Protein AF-A0A7R8ZF54-F1 (afdb_monomer_lite)

Sequence (120 aa):
MRRNISLLYNPTTVEGLQRDYPSIPWLEYINNILPKDIQVRNDELIIVAVPSYLRALEGILSNTPKRVLSNYAMTRVVLSSVSYLTEELRAKQLKYATALTGKTEREARWKECVDIVAGG

Radius of gyration: 19.28 Å; chains: 1; bounding box: 46×34×41 Å

Secondary structure (DSSP, 8-state):
----SGGG--EEEHHHHHHH-TTS-HHHHHHHHS-TT----TT-EEE-S-HHHHHHHHHHHHHS-HHHHHHHHHHHHHHHHGGGS-HHHHHHHHHHHHHHH---SPPPHHHHHHHHHHT-

InterPro domains:
  IPR000718 Peptidase M13 [PS51885] (1-120)
  IPR008753 Peptidase M13, N-terminal domain [PF05649] (2-118)
  IPR042089 Peptidase M13, domain 2 [G3DSA:1.10.1380.10] (1-120)

Organism: Timema douglasi (NCBI:txid61478)

Structure (mmCIF, N/CA/C/O backbone):
data_AF-A0A7R8ZF54-F1
#
_entry.id   AF-A0A7R8ZF54-F1
#
loop_
_atom_site.group_PDB
_atom_site.id
_atom_site.type_symbol
_atom_site.label_atom_id
_atom_site.label_alt_id
_atom_site.label_comp_id
_atom_site.label_asym_id
_atom_site.label_entity_id
_atom_site.label_seq_id
_atom_site.pdbx_PDB_ins_code
_atom_site.Cartn_x
_atom_site.Cartn_y
_atom_site.Cartn_z
_atom_site.occupancy
_atom_site.B_iso_or_equiv
_atom_site.auth_seq_id
_atom_site.auth_comp_id
_atom_site.auth_asym_id
_atom_site.auth_atom_id
_atom_site.pdbx_PDB_model_num
ATOM 1 N N . MET A 1 1 ? 11.409 -12.803 6.334 1.00 53.31 1 MET A N 1
ATOM 2 C CA . MET A 1 1 ? 10.455 -13.905 6.593 1.00 53.31 1 MET A CA 1
ATOM 3 C C . MET A 1 1 ? 9.846 -13.699 7.973 1.00 53.31 1 MET A C 1
ATOM 5 O O . MET A 1 1 ? 10.602 -13.504 8.919 1.00 53.31 1 MET A O 1
ATOM 9 N N . ARG A 1 2 ? 8.514 -13.656 8.093 1.00 72.94 2 ARG A N 1
ATOM 10 C CA . ARG A 1 2 ? 7.837 -13.601 9.400 1.00 72.94 2 ARG A CA 1
ATOM 11 C C . ARG A 1 2 ? 7.966 -14.991 10.033 1.00 72.94 2 ARG A C 1
ATOM 13 O O . ARG A 1 2 ? 7.365 -15.932 9.538 1.00 72.94 2 ARG A O 1
ATOM 20 N N . ARG A 1 3 ? 8.842 -15.129 11.034 1.00 73.12 3 ARG A N 1
ATOM 21 C CA . ARG A 1 3 ? 9.324 -16.437 11.526 1.00 73.12 3 ARG A CA 1
ATOM 22 C C . ARG A 1 3 ? 8.356 -17.150 12.472 1.00 73.12 3 ARG A C 1
ATOM 24 O O . ARG A 1 3 ? 8.446 -18.361 12.601 1.00 73.12 3 ARG A O 1
ATOM 31 N N . ASN A 1 4 ? 7.456 -16.414 13.125 1.00 77.06 4 ASN A N 1
ATOM 32 C CA . ASN A 1 4 ? 6.499 -16.976 14.070 1.00 77.06 4 ASN A CA 1
ATOM 33 C C . ASN A 1 4 ? 5.068 -16.689 13.602 1.00 77.06 4 ASN A C 1
ATOM 35 O O . ASN A 1 4 ? 4.605 -15.552 13.671 1.00 77.06 4 ASN A O 1
ATOM 39 N N . ILE A 1 5 ? 4.407 -17.722 13.082 1.00 77.56 5 ILE A N 1
ATOM 40 C CA . ILE A 1 5 ? 3.084 -17.624 12.456 1.00 77.56 5 ILE A CA 1
ATOM 41 C C . ILE A 1 5 ? 1.993 -17.386 13.507 1.00 77.56 5 ILE A C 1
ATOM 43 O O . ILE A 1 5 ? 1.032 -16.678 13.219 1.00 77.56 5 ILE A O 1
ATOM 47 N N . SER A 1 6 ? 2.157 -17.891 14.737 1.00 76.38 6 SER A N 1
ATOM 48 C CA . SER A 1 6 ? 1.145 -17.712 15.789 1.00 76.38 6 SER A CA 1
ATOM 49 C C . SER A 1 6 ? 0.979 -16.248 16.199 1.00 76.38 6 SER A C 1
ATOM 51 O O . SER A 1 6 ? -0.128 -15.820 16.499 1.00 76.38 6 SER A O 1
ATOM 53 N N . LEU A 1 7 ? 2.045 -15.445 16.107 1.00 84.62 7 LEU A N 1
ATOM 54 C CA . LEU A 1 7 ? 1.998 -14.001 16.366 1.00 84.62 7 LEU A CA 1
ATOM 55 C C . LEU A 1 7 ? 1.252 -13.204 15.283 1.00 84.62 7 LEU A C 1
ATOM 57 O O . LEU A 1 7 ? 1.031 -12.006 15.454 1.00 84.62 7 LEU A O 1
ATOM 61 N N . LEU A 1 8 ? 0.882 -13.837 14.166 1.00 89.25 8 LEU A N 1
ATOM 62 C CA . LEU A 1 8 ? 0.119 -13.198 13.092 1.00 89.25 8 LEU A CA 1
ATOM 63 C C . LEU A 1 8 ? -1.395 -13.305 13.303 1.00 89.25 8 LEU A C 1
ATOM 65 O O . LEU A 1 8 ? -2.149 -12.660 12.580 1.00 89.25 8 LEU A O 1
ATOM 69 N N . TYR A 1 9 ? -1.850 -14.094 14.278 1.00 93.50 9 TYR A N 1
ATOM 70 C CA . TYR A 1 9 ? -3.267 -14.276 14.568 1.00 93.50 9 TYR A CA 1
ATOM 71 C C . TYR A 1 9 ? -3.721 -13.328 15.684 1.00 93.50 9 TYR A C 1
ATOM 73 O O . TYR A 1 9 ? -3.773 -13.700 16.852 1.00 93.50 9 TYR A O 1
ATOM 81 N N . ASN A 1 10 ? -4.042 -12.084 15.320 1.00 95.25 10 ASN A N 1
ATOM 82 C CA . ASN A 1 10 ? -4.584 -11.082 16.245 1.00 95.25 10 ASN A CA 1
ATOM 83 C C . ASN A 1 10 ? -5.998 -10.688 15.780 1.00 95.25 10 ASN A C 1
ATOM 85 O O . ASN A 1 10 ? -6.135 -9.737 15.001 1.00 95.25 10 ASN A O 1
ATOM 89 N N . PRO A 1 11 ? -7.034 -11.458 16.158 1.00 96.94 11 PRO A N 1
ATOM 90 C CA . PRO A 1 11 ? -8.399 -11.200 15.724 1.00 96.94 11 PRO A CA 1
ATOM 91 C C . PRO A 1 11 ? 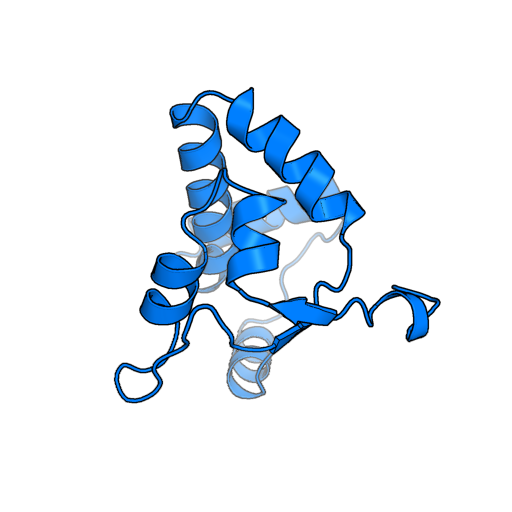-8.986 -9.957 16.410 1.00 96.94 11 PRO A C 1
ATOM 93 O O . PRO A 1 11 ? -8.782 -9.737 17.601 1.00 96.94 11 PRO A O 1
ATOM 96 N N . THR A 1 12 ? -9.733 -9.157 15.656 1.00 97.81 12 THR A N 1
ATOM 97 C CA . THR A 1 12 ? -10.517 -8.006 16.135 1.00 97.81 12 THR A CA 1
ATOM 98 C C . THR A 1 12 ? -11.721 -7.804 15.213 1.00 97.81 12 THR A C 1
ATOM 100 O O . THR A 1 12 ? -11.763 -8.392 14.135 1.00 97.81 12 THR A O 1
ATOM 103 N N . THR A 1 13 ? -12.704 -7.001 15.605 1.00 98.50 13 THR A N 1
ATOM 104 C CA . THR A 1 13 ? -13.781 -6.595 14.689 1.00 98.50 13 THR A CA 1
ATOM 105 C C . THR A 1 13 ? -13.328 -5.430 13.806 1.00 98.50 13 THR A C 1
ATOM 107 O O . THR A 1 13 ? -12.375 -4.723 14.146 1.00 98.50 13 THR A O 1
ATOM 110 N N . VAL A 1 14 ? -14.009 -5.178 12.685 1.00 98.19 14 VAL A N 1
ATOM 111 C CA . VAL A 1 14 ? -13.769 -3.967 11.872 1.00 98.19 14 VAL A CA 1
ATOM 112 C C . VAL A 1 14 ? -13.969 -2.695 12.704 1.00 98.19 14 VAL A C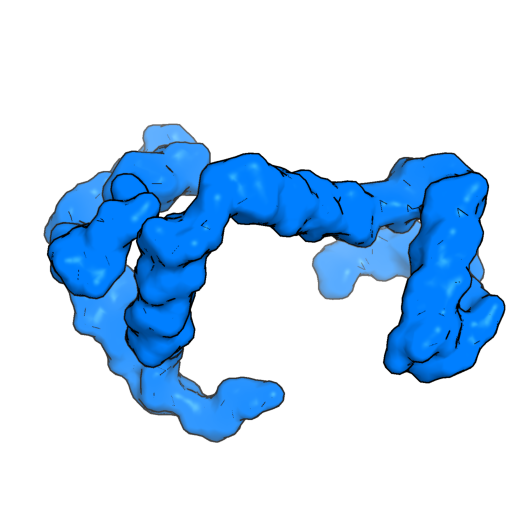 1
ATOM 114 O O . VAL A 1 14 ? -13.182 -1.755 12.595 1.00 98.19 14 VAL A O 1
ATOM 117 N N . GLU A 1 15 ? -14.958 -2.690 13.598 1.00 98.19 15 GLU A N 1
ATOM 118 C CA . GLU A 1 15 ? -15.148 -1.622 14.582 1.00 98.19 15 GLU A CA 1
ATOM 119 C C . GLU A 1 15 ? -13.929 -1.462 15.503 1.00 98.19 15 GLU A C 1
ATOM 121 O O . GLU A 1 15 ? -13.436 -0.350 15.704 1.00 98.19 15 GLU A O 1
ATOM 126 N N . GLY A 1 16 ? -13.395 -2.570 16.027 1.00 98.19 16 GLY A N 1
ATOM 127 C CA . GLY A 1 16 ? -12.186 -2.566 16.847 1.00 98.19 16 GLY A CA 1
ATOM 128 C C . GLY A 1 16 ? -10.973 -2.020 16.094 1.00 98.19 16 GLY A C 1
ATOM 129 O O . GLY A 1 16 ? -10.239 -1.197 16.635 1.00 98.19 16 GLY A O 1
ATOM 130 N N . LEU A 1 17 ? -10.800 -2.407 14.826 1.00 98.06 17 LEU A N 1
ATOM 131 C CA . LEU A 1 17 ? -9.751 -1.875 13.956 1.00 98.06 17 LEU A CA 1
ATOM 132 C C . LEU A 1 17 ? -9.874 -0.359 13.784 1.00 98.06 17 LEU A C 1
ATOM 134 O O . LEU A 1 17 ? -8.878 0.350 13.895 1.00 98.06 17 LEU A O 1
ATOM 138 N N . GLN A 1 18 ? -11.083 0.137 13.523 1.00 97.31 18 GLN A N 1
ATOM 139 C CA . GLN A 1 18 ? -11.315 1.560 13.293 1.00 97.31 18 GLN A CA 1
ATOM 140 C C . GLN A 1 18 ? -11.104 2.404 14.547 1.00 97.31 18 GLN A C 1
ATOM 142 O O . GLN A 1 18 ? -10.547 3.496 14.462 1.00 97.31 18 GLN A O 1
ATOM 147 N N . ARG A 1 19 ? -11.489 1.882 15.713 1.00 97.62 19 ARG A N 1
ATOM 148 C CA . ARG A 1 19 ? -11.208 2.522 17.000 1.00 97.62 19 ARG A CA 1
ATOM 149 C C . ARG A 1 19 ? -9.706 2.590 17.284 1.00 97.62 19 ARG A C 1
ATOM 151 O O . ARG A 1 19 ? -9.222 3.622 17.742 1.00 97.62 19 ARG A O 1
ATOM 158 N N . ASP A 1 20 ? -8.982 1.501 17.037 1.00 97.06 20 ASP A N 1
ATOM 159 C CA . ASP A 1 20 ? -7.571 1.389 17.412 1.00 97.06 20 ASP A CA 1
ATOM 160 C C . ASP A 1 20 ? -6.631 2.075 16.392 1.00 97.06 20 ASP A C 1
ATOM 162 O O . ASP A 1 20 ? -5.522 2.479 16.755 1.00 97.06 20 ASP A O 1
ATOM 166 N N . TYR A 1 21 ? -7.073 2.236 15.135 1.00 97.19 21 TYR A N 1
ATOM 167 C CA . TYR A 1 21 ? -6.315 2.822 14.019 1.00 97.19 21 TYR A CA 1
ATOM 168 C C . TYR A 1 21 ? -7.196 3.765 13.165 1.00 97.19 21 TYR A C 1
ATOM 170 O O . TYR A 1 21 ? -7.657 3.382 12.088 1.00 97.19 21 TYR A O 1
ATOM 178 N N . PRO A 1 22 ? -7.483 4.993 13.627 1.00 96.81 22 PRO A N 1
ATOM 179 C CA . PRO A 1 22 ? -8.536 5.830 13.047 1.00 96.81 22 PRO A CA 1
ATOM 180 C C . PRO A 1 22 ? -8.145 6.609 11.779 1.00 96.81 22 PRO A C 1
ATOM 182 O O . PRO A 1 22 ? -9.018 7.225 11.167 1.00 96.81 22 PRO A O 1
ATOM 185 N N . SER A 1 23 ? -6.873 6.627 11.356 1.00 96.31 23 SER A N 1
ATO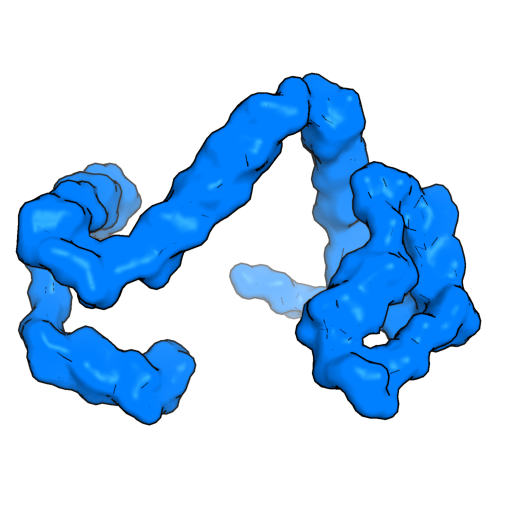M 186 C CA . SER A 1 23 ? -6.441 7.440 10.201 1.00 96.31 23 SER A CA 1
ATOM 187 C C . SER A 1 23 ? -7.027 6.979 8.863 1.00 96.31 23 SER A C 1
ATOM 189 O O . SER A 1 23 ? -6.979 7.726 7.882 1.00 96.31 23 SER A O 1
ATOM 191 N N . ILE A 1 24 ? -7.557 5.756 8.796 1.00 95.94 24 ILE A N 1
ATOM 192 C CA . ILE A 1 24 ? -8.199 5.191 7.609 1.00 95.94 24 ILE A CA 1
ATOM 193 C C . ILE A 1 24 ? -9.661 4.874 7.951 1.00 95.94 24 ILE A C 1
ATOM 195 O O . ILE A 1 24 ? -9.920 4.221 8.964 1.00 95.94 24 ILE A O 1
ATOM 199 N N . PRO A 1 25 ? -10.637 5.258 7.104 1.00 97.00 25 PRO A N 1
ATOM 200 C CA . PRO A 1 25 ? -12.025 4.840 7.269 1.00 97.00 25 PRO A CA 1
ATOM 201 C C . PRO A 1 25 ? -12.171 3.360 6.879 1.00 97.00 25 PRO A C 1
ATOM 203 O O . PRO A 1 25 ? -12.663 3.028 5.807 1.00 97.00 25 PRO A O 1
ATOM 206 N N . TRP A 1 26 ? -11.690 2.448 7.730 1.00 97.62 26 TRP A N 1
ATOM 207 C CA . TRP A 1 26 ? -11.511 1.031 7.392 1.00 97.62 26 TRP A CA 1
ATOM 208 C C . TRP A 1 26 ? -12.746 0.322 6.837 1.00 97.62 26 TRP A C 1
ATOM 210 O O . TRP A 1 26 ? -12.607 -0.383 5.845 1.00 97.62 26 TRP A O 1
ATOM 220 N N . LEU A 1 27 ? -13.935 0.514 7.421 1.00 97.50 27 LEU A N 1
ATOM 221 C CA . LEU A 1 27 ? -15.164 -0.095 6.896 1.00 97.50 27 LEU A CA 1
ATOM 222 C C . LEU A 1 27 ? -15.422 0.323 5.439 1.00 97.50 27 LEU A C 1
ATOM 224 O O . LEU A 1 27 ? -15.679 -0.520 4.583 1.00 97.50 27 LEU A O 1
ATOM 228 N N . GLU A 1 28 ? -15.328 1.624 5.159 1.00 97.50 28 GLU A N 1
ATOM 229 C CA . GLU A 1 28 ? -15.506 2.173 3.814 1.00 97.50 28 GLU A CA 1
ATOM 230 C C . GLU A 1 28 ? -14.407 1.668 2.876 1.00 97.50 28 GLU A C 1
ATOM 232 O O . GLU A 1 28 ? -14.687 1.192 1.780 1.00 97.50 28 GLU A O 1
ATOM 237 N N . TYR A 1 29 ? -13.152 1.712 3.326 1.00 97.00 29 TYR A N 1
ATOM 238 C CA . TYR A 1 29 ? -12.008 1.236 2.559 1.00 97.00 29 TYR A CA 1
ATOM 239 C C . TYR A 1 29 ? -12.166 -0.232 2.148 1.00 97.00 29 TYR A C 1
ATOM 241 O O . TYR A 1 29 ? -11.996 -0.553 0.975 1.00 97.00 29 TYR A O 1
ATOM 249 N N . ILE A 1 30 ? -12.529 -1.109 3.088 1.00 96.81 30 ILE A N 1
ATOM 250 C CA . ILE A 1 30 ? -12.729 -2.542 2.841 1.00 96.81 30 ILE A CA 1
ATOM 251 C C . ILE A 1 30 ? -13.875 -2.758 1.844 1.00 96.81 30 ILE A C 1
ATOM 253 O O . ILE A 1 30 ? -13.696 -3.467 0.856 1.00 96.81 30 ILE A O 1
ATOM 257 N N . ASN A 1 31 ? -15.022 -2.104 2.048 1.00 97.06 31 ASN A N 1
ATOM 258 C CA . ASN A 1 31 ? -16.166 -2.230 1.140 1.00 97.06 31 ASN A CA 1
ATOM 259 C C . ASN A 1 31 ? -15.905 -1.637 -0.256 1.00 97.06 31 ASN A C 1
ATOM 261 O O . ASN A 1 31 ? -16.513 -2.078 -1.226 1.00 97.06 31 ASN A O 1
ATOM 265 N N . ASN A 1 32 ? -14.977 -0.685 -0.385 1.00 97.00 32 ASN A N 1
ATOM 266 C CA . ASN A 1 32 ? -14.584 -0.117 -1.677 1.00 97.00 32 ASN A CA 1
ATOM 267 C C . ASN A 1 32 ? -13.629 -1.016 -2.479 1.00 97.00 32 ASN A C 1
ATOM 269 O O . ASN A 1 32 ? -13.593 -0.908 -3.705 1.00 97.00 32 ASN A O 1
ATOM 273 N N . ILE A 1 33 ? -12.827 -1.861 -1.818 1.00 96.19 33 ILE A N 1
ATOM 274 C CA . ILE A 1 33 ? -11.877 -2.762 -2.499 1.00 96.19 33 ILE A CA 1
ATOM 275 C C . ILE A 1 33 ? -12.459 -4.150 -2.781 1.00 96.19 33 ILE A C 1
ATOM 277 O O . ILE A 1 33 ? -11.939 -4.861 -3.642 1.00 96.19 33 ILE A O 1
ATOM 281 N N . LEU A 1 34 ? -13.502 -4.551 -2.053 1.00 95.50 34 LEU A N 1
ATOM 282 C CA . LEU A 1 34 ? -14.187 -5.820 -2.269 1.00 95.50 34 LEU A CA 1
ATOM 283 C C . LEU A 1 34 ? -15.198 -5.726 -3.429 1.00 95.50 34 LEU A C 1
ATOM 285 O O . LEU A 1 34 ? -15.674 -4.636 -3.760 1.00 95.50 34 LEU A O 1
ATOM 289 N N . PRO A 1 35 ? -15.539 -6.860 -4.073 1.00 96.19 35 PRO A N 1
ATOM 290 C CA . PRO A 1 35 ? -16.654 -6.933 -5.015 1.00 96.19 35 PRO A CA 1
ATOM 291 C C . PRO A 1 35 ? -17.948 -6.376 -4.412 1.00 96.19 35 PRO A C 1
ATOM 293 O O . PRO A 1 35 ? -18.222 -6.568 -3.232 1.00 96.19 35 PRO A O 1
ATOM 296 N N . LYS A 1 36 ? -18.768 -5.701 -5.226 1.00 91.56 36 LYS A N 1
ATOM 297 C CA . LYS A 1 36 ? -19.966 -4.979 -4.749 1.00 91.56 36 LYS A CA 1
ATOM 298 C C . LYS A 1 36 ? -21.010 -5.879 -4.079 1.00 91.56 36 LYS A C 1
ATOM 300 O O . LYS A 1 36 ? -21.794 -5.401 -3.264 1.00 91.56 36 LYS A O 1
ATOM 305 N N . ASP A 1 37 ? -21.040 -7.151 -4.445 1.00 95.56 37 ASP A N 1
ATOM 306 C CA . ASP A 1 37 ? -21.905 -8.191 -3.891 1.00 95.56 37 ASP A CA 1
ATOM 307 C C . ASP A 1 37 ? -21.440 -8.705 -2.517 1.00 95.56 37 ASP A C 1
ATOM 309 O O . ASP A 1 37 ? -22.207 -9.372 -1.825 1.00 95.56 37 ASP A O 1
ATOM 313 N N . ILE A 1 38 ? -20.229 -8.345 -2.082 1.00 95.19 38 ILE A N 1
ATOM 314 C CA . ILE A 1 38 ? -19.696 -8.654 -0.756 1.00 95.19 38 ILE A CA 1
ATOM 315 C C . ILE A 1 38 ? -19.728 -7.382 0.089 1.00 95.19 38 ILE A C 1
ATOM 317 O O . ILE A 1 38 ? -19.058 -6.400 -0.217 1.00 95.19 38 ILE A O 1
ATOM 321 N N . GLN A 1 39 ? -20.501 -7.407 1.174 1.00 95.25 39 GLN A N 1
ATOM 322 C CA . GLN A 1 39 ? -20.618 -6.286 2.105 1.00 95.25 39 GLN A CA 1
ATOM 323 C C . GLN A 1 39 ? -20.120 -6.697 3.488 1.00 95.25 39 GLN A C 1
ATOM 325 O O . GLN A 1 39 ? -20.684 -7.582 4.134 1.00 95.25 39 GLN A O 1
ATOM 330 N N . VAL A 1 40 ? -19.065 -6.030 3.940 1.00 96.81 40 VAL A N 1
ATOM 331 C CA . VAL A 1 40 ? -18.484 -6.172 5.274 1.00 96.81 40 VAL A CA 1
ATOM 332 C C . VAL A 1 40 ? -19.189 -5.219 6.230 1.00 96.81 40 VAL A C 1
ATOM 334 O O . VAL A 1 40 ? -19.435 -4.055 5.902 1.00 96.81 40 VAL A O 1
ATOM 337 N N . ARG A 1 41 ? -19.506 -5.713 7.428 1.00 97.31 41 ARG A N 1
ATOM 338 C CA . ARG A 1 41 ? -20.118 -4.937 8.512 1.00 97.31 41 ARG A CA 1
ATOM 339 C C . ARG A 1 41 ? -19.101 -4.634 9.613 1.00 97.31 41 ARG A C 1
ATOM 341 O O . ARG A 1 41 ? -18.012 -5.197 9.652 1.00 97.31 41 ARG A O 1
ATOM 348 N N . ASN A 1 42 ? -19.477 -3.753 10.535 1.00 97.19 42 ASN A N 1
ATOM 349 C CA . ASN A 1 42 ? -18.635 -3.358 11.668 1.00 97.19 42 ASN A CA 1
ATOM 350 C C . ASN A 1 42 ? -18.289 -4.516 12.618 1.00 97.19 42 ASN A C 1
ATOM 352 O O . ASN A 1 42 ? -17.196 -4.535 13.184 1.00 97.19 42 ASN A O 1
ATOM 356 N N . ASP A 1 43 ? -19.202 -5.474 12.777 1.00 97.62 43 ASP A N 1
ATOM 357 C CA . ASP A 1 43 ? -19.057 -6.654 13.633 1.00 97.62 43 ASP A CA 1
ATOM 358 C C . ASP A 1 43 ? -18.222 -7.777 12.994 1.00 97.62 43 ASP A C 1
ATOM 360 O O . ASP A 1 43 ? -17.908 -8.757 13.668 1.00 97.62 43 ASP A O 1
ATOM 364 N N . GLU A 1 44 ? -17.835 -7.638 11.721 1.00 97.69 44 GLU A N 1
ATOM 365 C CA . GLU A 1 44 ? -17.070 -8.654 10.998 1.00 97.69 44 GLU A CA 1
ATOM 366 C C . GLU A 1 44 ? -15.696 -8.876 11.646 1.00 97.69 44 GLU A C 1
AT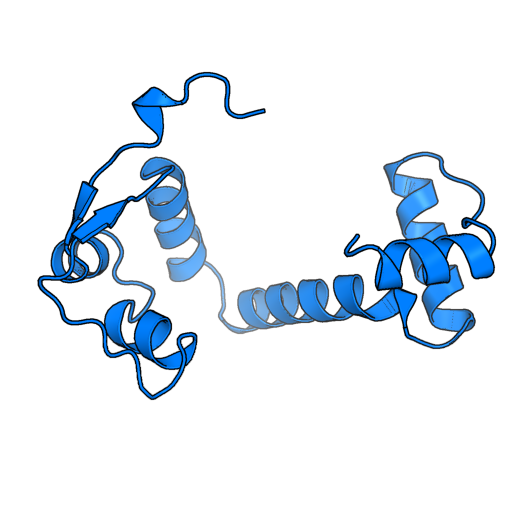OM 368 O O . GLU A 1 44 ? -14.970 -7.920 11.946 1.00 97.69 44 GLU A O 1
ATOM 373 N N . LEU A 1 45 ? -15.327 -10.144 11.847 1.00 97.69 45 LEU A N 1
ATOM 374 C CA . LEU A 1 45 ? -14.046 -10.515 12.438 1.00 97.69 45 LEU A CA 1
ATOM 375 C C . LEU A 1 45 ? -12.936 -10.475 11.384 1.00 97.69 45 LEU A C 1
ATOM 377 O O . LEU A 1 45 ? -13.021 -11.111 10.337 1.00 97.69 45 LEU A O 1
ATOM 381 N N . ILE A 1 46 ? -11.846 -9.788 11.700 1.00 96.69 46 ILE A N 1
ATOM 382 C CA . ILE A 1 46 ? -10.656 -9.686 10.857 1.00 96.69 46 ILE A CA 1
ATOM 383 C C . ILE A 1 46 ? -9.401 -10.045 11.647 1.00 96.69 46 ILE A C 1
ATOM 385 O O . ILE A 1 46 ? -9.369 -9.954 12.873 1.00 96.69 46 ILE A O 1
ATOM 389 N N . ILE A 1 47 ? -8.330 -10.408 10.943 1.00 96.94 47 ILE A N 1
ATOM 390 C CA . ILE A 1 47 ? -7.039 -10.740 11.552 1.00 96.94 47 ILE A CA 1
ATOM 391 C C . ILE A 1 47 ? -6.027 -9.642 11.227 1.00 96.94 47 ILE A C 1
ATOM 393 O O . ILE A 1 47 ? -5.616 -9.472 10.078 1.00 96.94 47 ILE A O 1
ATOM 397 N N . VAL A 1 48 ? -5.558 -8.929 12.251 1.00 96.38 48 VAL A N 1
ATOM 398 C CA . VAL A 1 48 ? -4.478 -7.947 12.103 1.00 96.38 48 VAL A CA 1
ATOM 399 C C . VAL A 1 48 ? -3.137 -8.653 12.264 1.00 96.38 48 VAL A C 1
ATOM 401 O O . VAL A 1 48 ? -2.684 -8.935 13.369 1.00 96.38 48 VAL A O 1
ATOM 404 N N . ALA A 1 49 ? -2.456 -8.924 11.152 1.00 94.62 49 ALA A N 1
ATOM 405 C CA . ALA A 1 49 ? -1.227 -9.716 11.189 1.00 94.62 49 ALA A CA 1
ATOM 406 C C . ALA A 1 49 ? -0.086 -9.075 12.000 1.00 94.62 49 ALA A C 1
ATOM 408 O O . ALA A 1 49 ? 0.717 -9.783 12.598 1.00 94.62 49 ALA A O 1
ATOM 409 N N . VAL A 1 50 ? 0.033 -7.743 11.988 1.00 94.75 50 VAL A N 1
ATOM 410 C CA . VAL A 1 50 ? 1.099 -7.023 12.707 1.00 94.75 50 VAL A CA 1
ATOM 411 C C . VAL A 1 50 ? 0.531 -5.732 13.315 1.00 94.75 50 VAL A C 1
ATOM 413 O O . VAL A 1 50 ? 0.639 -4.668 12.703 1.00 94.75 50 VAL A O 1
ATOM 416 N N . PRO A 1 51 ? -0.064 -5.787 14.520 1.00 95.69 51 PRO A N 1
ATOM 417 C CA . PRO A 1 51 ? -0.684 -4.621 15.161 1.00 95.69 51 PRO A CA 1
ATOM 418 C C . PRO A 1 51 ? 0.283 -3.449 15.393 1.00 95.69 51 PRO A C 1
ATOM 420 O O . PRO A 1 51 ? -0.095 -2.280 15.296 1.00 95.69 51 PRO A O 1
ATOM 423 N N . SER A 1 52 ? 1.558 -3.746 15.667 1.00 95.69 52 SER A N 1
ATOM 424 C CA . SER A 1 52 ? 2.602 -2.732 15.864 1.00 95.69 52 SER A CA 1
ATOM 425 C C . SER A 1 52 ? 2.916 -1.940 14.593 1.00 95.69 52 SER A C 1
ATOM 427 O O . SER A 1 52 ? 3.228 -0.754 14.681 1.00 95.69 52 SER A O 1
ATOM 429 N N . TYR A 1 53 ? 2.789 -2.561 13.416 1.00 96.00 53 TYR A N 1
ATOM 430 C CA . TYR A 1 53 ? 2.962 -1.877 12.137 1.00 96.00 53 TYR A CA 1
ATOM 431 C C . TYR A 1 53 ? 1.861 -0.841 11.923 1.00 96.00 53 TYR A C 1
ATOM 433 O O . TYR A 1 53 ? 2.178 0.303 11.616 1.00 96.00 53 TYR A O 1
ATOM 441 N N . LEU A 1 54 ? 0.592 -1.211 12.139 1.00 97.19 54 LEU A N 1
ATOM 442 C CA . LEU A 1 54 ? -0.517 -0.263 12.004 1.00 97.19 54 LEU A CA 1
ATOM 443 C C . LEU A 1 54 ? -0.389 0.892 13.001 1.00 97.19 54 LEU A C 1
ATOM 445 O O . LEU A 1 54 ? -0.595 2.038 12.627 1.00 97.19 54 LEU A O 1
ATOM 449 N N . ARG A 1 55 ? 0.076 0.629 14.229 1.00 97.12 55 ARG A N 1
ATOM 450 C CA . ARG A 1 55 ? 0.338 1.693 15.211 1.00 97.12 55 ARG A CA 1
ATOM 451 C C . ARG A 1 55 ? 1.423 2.668 14.747 1.00 97.12 55 ARG A C 1
ATOM 453 O O . ARG A 1 55 ? 1.269 3.875 14.897 1.00 97.12 55 ARG A O 1
ATOM 460 N N . ALA A 1 56 ? 2.519 2.162 14.185 1.00 98.00 56 ALA A N 1
ATOM 461 C CA . ALA A 1 56 ? 3.561 3.016 13.618 1.00 98.00 56 ALA A CA 1
ATOM 462 C C . ALA A 1 56 ? 3.057 3.778 12.380 1.00 98.00 56 ALA A C 1
ATOM 464 O O . ALA A 1 56 ? 3.392 4.948 12.194 1.00 98.00 56 ALA A O 1
ATOM 465 N N . LEU A 1 57 ? 2.226 3.132 11.558 1.00 97.12 57 LEU A N 1
ATOM 466 C CA . LEU A 1 57 ? 1.615 3.736 10.381 1.00 97.12 57 LEU A CA 1
ATOM 467 C C . LEU A 1 57 ? 0.692 4.899 10.761 1.00 97.12 57 LEU A C 1
ATOM 469 O O . LEU A 1 57 ? 0.817 5.952 10.151 1.00 97.12 57 LEU A O 1
ATOM 473 N N . GLU A 1 58 ? -0.150 4.761 11.787 1.00 97.31 58 GLU A N 1
ATOM 474 C CA . GLU A 1 58 ? -0.968 5.861 12.329 1.00 97.31 58 GLU A CA 1
ATOM 475 C C . GLU A 1 58 ? -0.113 7.089 12.671 1.00 97.31 58 GLU A C 1
ATOM 477 O O . GLU A 1 58 ? -0.426 8.217 12.283 1.00 97.31 58 GLU A O 1
ATOM 482 N N . GLY A 1 59 ? 1.030 6.870 13.331 1.00 96.94 59 GLY A N 1
ATOM 483 C CA . GLY A 1 59 ? 1.999 7.927 13.619 1.00 96.94 59 GLY A CA 1
ATOM 484 C C . GLY A 1 59 ? 2.554 8.592 12.354 1.00 96.94 59 GLY A C 1
ATOM 485 O O . GLY A 1 59 ? 2.678 9.812 12.301 1.00 96.94 59 GLY A O 1
ATOM 486 N N . ILE A 1 60 ? 2.856 7.825 11.307 1.00 97.75 60 ILE A N 1
ATOM 487 C CA . ILE A 1 60 ? 3.345 8.380 10.037 1.00 97.75 60 ILE A CA 1
ATOM 488 C C . ILE A 1 60 ? 2.236 9.153 9.317 1.00 97.75 60 ILE A C 1
ATOM 490 O O . ILE A 1 60 ? 2.481 10.264 8.849 1.00 97.75 60 ILE A O 1
ATOM 494 N N . LEU A 1 61 ? 1.030 8.592 9.226 1.00 97.31 61 LEU A N 1
ATOM 495 C CA . LEU A 1 61 ? -0.098 9.188 8.509 1.00 97.31 61 LEU A CA 1
ATOM 496 C C . LEU A 1 61 ? -0.532 10.515 9.138 1.00 97.31 61 LEU A C 1
ATOM 498 O O . LEU A 1 61 ? -0.752 11.483 8.415 1.00 97.31 61 LEU A O 1
ATOM 502 N N . SER A 1 62 ? -0.590 10.577 10.469 1.00 95.94 62 SER A N 1
ATOM 503 C CA . SER A 1 62 ? -0.961 11.793 11.204 1.00 95.94 62 SER A CA 1
ATOM 504 C C . SER A 1 62 ? 0.077 12.915 11.092 1.00 95.94 62 SER A C 1
ATOM 506 O O . SER A 1 62 ? -0.294 14.086 11.052 1.00 95.94 62 SER A O 1
ATOM 508 N N . ASN A 1 63 ? 1.368 12.578 11.006 1.00 97.56 63 ASN A N 1
ATOM 509 C CA . ASN A 1 63 ? 2.458 13.561 11.052 1.00 97.56 63 ASN A CA 1
ATOM 510 C C . ASN A 1 63 ? 3.061 13.909 9.681 1.00 97.56 63 ASN A C 1
ATOM 512 O O . ASN A 1 63 ? 3.897 14.808 9.582 1.00 97.56 63 ASN A O 1
ATOM 516 N N . THR A 1 64 ? 2.663 13.219 8.611 1.00 98.19 64 THR A N 1
ATOM 517 C CA . THR A 1 64 ? 3.216 13.439 7.269 1.00 98.19 64 THR A CA 1
ATOM 518 C C . THR A 1 64 ? 2.267 14.285 6.418 1.00 98.19 64 THR A C 1
ATOM 520 O O . THR A 1 64 ? 1.087 13.951 6.300 1.00 98.19 64 THR A O 1
ATOM 523 N N . PRO A 1 65 ? 2.746 15.347 5.739 1.00 98.31 65 PRO A N 1
ATOM 524 C CA . PRO A 1 65 ? 1.896 16.144 4.861 1.00 98.31 65 PRO A CA 1
ATOM 525 C C . PRO A 1 65 ? 1.219 15.295 3.778 1.00 98.31 65 PRO A C 1
ATOM 527 O O . PRO A 1 65 ? 1.879 14.496 3.109 1.00 98.31 65 PRO A O 1
ATOM 530 N N . LYS A 1 66 ? -0.073 15.545 3.518 1.00 97.31 66 LYS A N 1
ATOM 531 C CA . LYS A 1 66 ? -0.861 14.802 2.512 1.00 97.31 66 LYS A CA 1
ATOM 532 C C . LYS A 1 66 ? -0.170 14.730 1.147 1.00 97.31 66 LYS A C 1
ATOM 534 O O . LYS A 1 66 ? -0.137 13.669 0.540 1.00 97.31 66 LYS A O 1
ATOM 539 N N . ARG A 1 67 ? 0.471 15.819 0.703 1.00 98.31 67 ARG A N 1
ATOM 540 C CA . ARG A 1 67 ? 1.244 15.856 -0.554 1.00 98.31 67 ARG A CA 1
ATOM 541 C C . ARG A 1 67 ? 2.368 14.815 -0.591 1.00 98.31 67 ARG A C 1
ATOM 543 O O . ARG A 1 67 ? 2.600 14.202 -1.627 1.00 98.31 67 ARG A O 1
ATOM 550 N N . VAL A 1 68 ? 3.074 14.621 0.523 1.00 98.50 68 VAL A N 1
ATOM 551 C CA . VAL A 1 68 ? 4.166 13.641 0.617 1.00 98.50 68 VAL A CA 1
ATOM 552 C C . VAL A 1 68 ? 3.602 12.222 0.558 1.00 98.50 68 VAL A C 1
ATOM 554 O O . VAL A 1 68 ? 4.121 11.401 -0.195 1.00 98.50 68 VAL A O 1
ATOM 557 N N . LEU A 1 69 ? 2.497 11.957 1.264 1.00 97.75 69 LEU A N 1
ATOM 558 C CA . LEU A 1 69 ? 1.797 10.668 1.215 1.00 97.75 69 LEU A CA 1
ATOM 559 C C . LEU A 1 69 ? 1.284 10.348 -0.199 1.00 97.75 69 LEU A C 1
ATOM 561 O O . LEU A 1 69 ? 1.540 9.257 -0.708 1.00 97.75 69 LEU A O 1
ATOM 565 N N . SER A 1 70 ? 0.635 11.306 -0.870 1.00 97.69 70 SER A N 1
ATOM 566 C CA . SER A 1 70 ? 0.167 11.155 -2.256 1.00 97.69 70 SER A CA 1
ATOM 567 C C . SER A 1 70 ? 1.320 10.882 -3.223 1.00 97.69 70 SER A C 1
ATOM 569 O O . SER A 1 70 ? 1.234 9.968 -4.040 1.00 97.69 70 SER A O 1
ATOM 571 N N . ASN A 1 71 ? 2.427 11.620 -3.107 1.00 98.38 71 ASN A N 1
ATOM 572 C CA . ASN A 1 71 ? 3.610 11.401 -3.940 1.00 98.38 71 ASN A CA 1
ATOM 573 C C . ASN A 1 71 ? 4.222 10.015 -3.713 1.00 98.38 71 ASN A C 1
ATOM 575 O O . ASN A 1 71 ? 4.626 9.354 -4.671 1.00 98.38 71 ASN A O 1
ATOM 579 N N . TYR A 1 72 ? 4.279 9.558 -2.460 1.00 97.56 72 TYR A N 1
ATOM 580 C CA . TYR A 1 72 ? 4.748 8.215 -2.138 1.00 97.56 72 TYR A CA 1
ATOM 581 C C . TYR A 1 72 ? 3.844 7.147 -2.767 1.00 97.56 72 TYR A C 1
ATOM 583 O O . TYR A 1 72 ? 4.344 6.270 -3.472 1.00 97.56 72 TYR A O 1
ATOM 591 N N . ALA A 1 73 ? 2.522 7.254 -2.592 1.00 96.62 73 ALA A N 1
ATOM 592 C CA . ALA A 1 73 ? 1.556 6.334 -3.190 1.00 96.62 73 ALA A CA 1
ATOM 593 C C . ALA A 1 73 ? 1.686 6.284 -4.723 1.00 96.62 73 ALA A C 1
ATOM 595 O O . ALA A 1 73 ? 1.800 5.202 -5.298 1.00 96.62 73 ALA A O 1
ATOM 596 N N . MET A 1 74 ? 1.788 7.442 -5.384 1.00 97.19 74 MET A N 1
ATOM 597 C CA . MET A 1 74 ? 1.983 7.504 -6.835 1.00 97.19 74 MET A CA 1
ATOM 598 C C . MET A 1 74 ? 3.324 6.925 -7.280 1.00 97.19 74 MET A C 1
ATOM 600 O O . MET A 1 74 ? 3.384 6.239 -8.296 1.00 97.19 74 MET A O 1
ATOM 604 N N . THR A 1 75 ? 4.393 7.125 -6.509 1.00 94.62 75 THR A N 1
ATOM 605 C CA . THR A 1 75 ? 5.694 6.507 -6.800 1.00 94.62 75 THR A CA 1
ATOM 606 C C . THR A 1 75 ? 5.589 4.982 -6.787 1.00 94.62 75 THR A C 1
ATOM 608 O O . THR A 1 75 ? 6.153 4.326 -7.660 1.00 94.62 75 THR A O 1
ATOM 611 N N . ARG A 1 76 ? 4.827 4.400 -5.849 1.00 95.50 76 ARG A N 1
ATOM 612 C CA . ARG A 1 76 ? 4.586 2.948 -5.815 1.00 95.50 76 ARG A CA 1
ATOM 613 C C . ARG A 1 76 ? 3.862 2.463 -7.073 1.00 95.50 76 ARG A C 1
ATOM 615 O O . ARG A 1 76 ? 4.308 1.474 -7.647 1.00 95.50 76 ARG A O 1
ATOM 622 N N . VAL A 1 77 ? 2.829 3.181 -7.524 1.00 95.31 77 VAL A N 1
ATOM 623 C CA . VAL A 1 77 ? 2.098 2.877 -8.771 1.00 95.31 77 VAL A CA 1
ATOM 624 C C . VAL A 1 77 ? 3.009 2.979 -9.994 1.00 95.31 77 VAL A C 1
ATOM 626 O O . VAL A 1 77 ? 2.995 2.104 -10.858 1.00 95.31 77 VAL A O 1
ATOM 629 N N . VAL A 1 78 ? 3.833 4.026 -10.074 1.00 93.50 78 VAL A N 1
ATOM 630 C CA . VAL A 1 78 ? 4.786 4.194 -11.178 1.00 93.50 78 VAL A CA 1
ATOM 631 C C . VAL A 1 78 ? 5.751 3.014 -11.210 1.00 93.50 78 VAL A C 1
ATOM 633 O O . VAL A 1 78 ? 5.853 2.354 -12.240 1.00 93.50 78 VAL A O 1
ATOM 636 N N . LEU A 1 79 ? 6.400 2.699 -10.084 1.00 90.75 79 LEU A N 1
ATOM 637 C CA . LEU A 1 79 ? 7.385 1.618 -9.994 1.00 90.75 79 LEU A CA 1
ATOM 638 C C . LEU A 1 79 ? 6.798 0.241 -10.339 1.00 90.75 79 LEU A C 1
ATOM 640 O O . LEU A 1 79 ? 7.490 -0.549 -10.980 1.00 90.75 79 LEU A O 1
ATOM 644 N N . SER A 1 80 ? 5.542 -0.037 -9.969 1.00 91.75 80 SER A N 1
ATOM 645 C CA . SER A 1 80 ? 4.862 -1.290 -10.333 1.00 91.75 80 SER A CA 1
ATOM 646 C C . SER A 1 80 ? 4.433 -1.350 -11.800 1.00 91.75 80 SER A C 1
ATOM 648 O O . SER A 1 80 ? 4.190 -2.435 -12.316 1.00 91.75 80 SER A O 1
ATOM 650 N N . SER A 1 81 ? 4.335 -0.203 -12.476 1.00 93.50 81 SER A N 1
ATOM 651 C CA . SER A 1 81 ? 3.856 -0.122 -13.860 1.00 93.50 81 SER A CA 1
ATOM 652 C C . SER A 1 81 ? 4.984 -0.137 -14.893 1.00 93.50 81 SER A C 1
ATOM 654 O O . SER A 1 81 ? 4.737 -0.487 -16.043 1.00 93.50 81 SER A O 1
ATOM 656 N N . VAL A 1 82 ? 6.223 0.225 -14.521 1.00 93.19 82 VAL A N 1
ATOM 657 C CA . VAL A 1 82 ? 7.321 0.454 -15.488 1.00 93.19 82 VAL A CA 1
ATOM 658 C C . VAL A 1 82 ? 7.605 -0.744 -16.403 1.00 93.19 82 VAL A C 1
ATOM 660 O O . VAL A 1 82 ? 7.974 -0.548 -17.560 1.00 93.19 82 VAL A O 1
ATOM 663 N N . SER A 1 83 ? 7.402 -1.979 -15.939 1.00 89.56 83 SER A N 1
ATOM 664 C CA . SER A 1 83 ? 7.595 -3.189 -16.756 1.00 89.56 83 SER A CA 1
ATOM 665 C C . SER A 1 83 ? 6.710 -3.231 -18.011 1.00 89.56 83 SER A C 1
ATOM 667 O O . SER A 1 83 ? 7.091 -3.869 -18.999 1.00 89.56 83 SER A O 1
ATOM 669 N N . TYR A 1 84 ? 5.581 -2.519 -18.004 1.00 91.06 84 TYR A N 1
ATOM 670 C CA . TYR A 1 84 ? 4.605 -2.460 -19.094 1.00 91.06 84 TYR A CA 1
ATOM 671 C C . TYR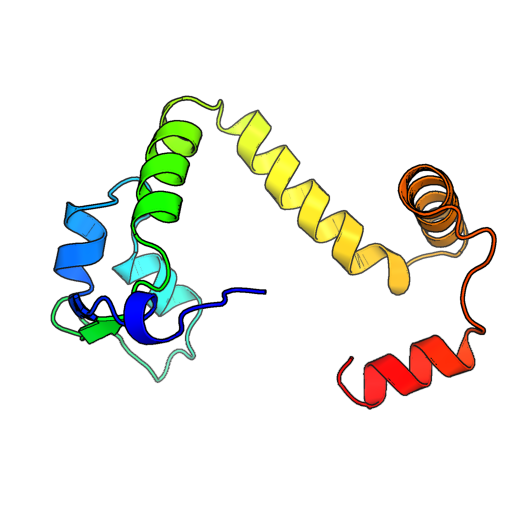 A 1 84 ? 4.748 -1.220 -19.988 1.00 91.06 84 TYR A C 1
ATOM 673 O O . TYR A 1 84 ? 3.993 -1.071 -20.944 1.00 91.06 84 TYR A O 1
ATOM 681 N N . LEU A 1 85 ? 5.688 -0.322 -19.684 1.00 93.00 85 LEU A N 1
ATOM 682 C CA . LEU A 1 85 ? 5.838 0.956 -20.381 1.00 93.00 85 LEU A CA 1
ATOM 683 C C . LEU A 1 85 ? 6.963 0.916 -21.430 1.00 93.00 85 LEU A C 1
ATOM 685 O O . LEU A 1 85 ? 7.502 -0.140 -21.762 1.00 93.00 85 LEU A O 1
ATOM 689 N N . THR A 1 86 ? 7.295 2.087 -21.977 1.00 95.31 86 THR A N 1
ATOM 690 C CA . THR A 1 86 ? 8.307 2.267 -23.024 1.00 95.31 86 THR A CA 1
ATOM 691 C C . THR A 1 86 ? 9.695 1.793 -22.595 1.00 95.31 86 THR A C 1
ATOM 693 O O . THR A 1 86 ? 10.043 1.789 -21.410 1.00 95.31 86 THR A O 1
ATOM 696 N N . GLU A 1 87 ? 10.532 1.455 -23.580 1.00 93.44 87 GLU A N 1
ATOM 697 C CA . GLU A 1 87 ? 11.904 1.007 -23.324 1.00 93.44 87 GLU A CA 1
ATOM 698 C C . GLU A 1 87 ? 12.743 2.074 -22.599 1.00 93.44 87 GLU A C 1
ATOM 700 O O . GLU A 1 87 ? 13.573 1.749 -21.756 1.00 93.44 87 GLU A O 1
ATOM 705 N N . GLU A 1 88 ? 12.462 3.363 -22.825 1.00 95.62 88 GLU A N 1
ATOM 706 C CA . GLU A 1 88 ? 13.128 4.450 -22.099 1.00 95.62 88 GLU A CA 1
ATOM 707 C C . GLU A 1 88 ? 12.878 4.370 -20.583 1.00 95.62 88 GLU A C 1
ATOM 709 O O . GLU A 1 88 ? 13.810 4.469 -19.779 1.00 95.62 88 GLU A O 1
ATOM 714 N N . LEU A 1 89 ? 11.624 4.166 -20.167 1.00 94.50 89 LEU A N 1
ATOM 715 C CA . LEU A 1 89 ? 11.272 4.052 -18.750 1.00 94.50 89 LEU A CA 1
ATOM 716 C C . LEU A 1 89 ? 11.806 2.746 -18.155 1.00 94.50 89 LEU A C 1
ATOM 718 O O . LEU A 1 89 ? 12.342 2.738 -17.044 1.00 94.50 89 LEU A O 1
ATOM 722 N N . ARG A 1 90 ? 11.748 1.660 -18.926 1.00 93.75 90 ARG A N 1
ATOM 723 C CA . ARG A 1 90 ? 12.334 0.364 -18.571 1.00 93.75 90 ARG A CA 1
ATOM 724 C C . ARG A 1 90 ? 13.846 0.443 -18.351 1.00 93.75 90 ARG A C 1
ATOM 726 O O . ARG A 1 90 ? 14.343 -0.179 -17.408 1.00 93.75 90 ARG A O 1
ATOM 733 N N . ALA A 1 91 ? 14.564 1.242 -19.138 1.00 93.88 91 ALA A N 1
ATOM 734 C CA . ALA A 1 91 ? 15.989 1.498 -18.953 1.00 93.88 91 ALA A CA 1
ATOM 735 C C . ALA A 1 91 ? 16.270 2.322 -17.683 1.00 93.88 91 ALA A C 1
ATOM 737 O O . ALA A 1 91 ? 17.240 2.054 -16.971 1.00 93.88 91 ALA A O 1
ATOM 738 N N . LYS A 1 92 ? 15.408 3.291 -17.335 1.00 93.75 92 LYS A N 1
ATOM 739 C CA . LYS A 1 92 ? 15.514 4.022 -16.055 1.00 93.75 92 LYS A CA 1
ATOM 740 C C . LYS A 1 92 ? 15.296 3.095 -14.851 1.00 93.75 92 LYS A C 1
ATOM 742 O O . LYS A 1 92 ? 16.040 3.193 -13.877 1.00 93.75 92 LYS A O 1
ATOM 747 N N . GLN A 1 93 ? 14.339 2.166 -14.928 1.00 92.81 93 GLN A N 1
ATOM 748 C CA . GLN A 1 93 ? 14.135 1.145 -13.890 1.00 92.81 93 GLN A CA 1
ATOM 749 C C . GLN A 1 93 ? 15.355 0.232 -13.739 1.00 92.81 93 GLN A C 1
ATOM 751 O O . GLN A 1 93 ? 15.730 -0.071 -12.608 1.00 92.81 93 GLN A O 1
ATOM 756 N N . LEU A 1 94 ? 16.003 -0.164 -14.843 1.00 93.31 94 LEU A N 1
ATOM 757 C CA . LEU A 1 94 ? 17.243 -0.940 -14.777 1.00 93.31 94 LEU A CA 1
ATOM 758 C C . LEU A 1 94 ? 18.331 -0.167 -14.025 1.00 93.31 94 LEU A C 1
ATOM 760 O O . LEU A 1 94 ? 18.879 -0.707 -13.076 1.00 93.31 94 LEU A O 1
ATOM 764 N N . LYS A 1 95 ? 18.568 1.111 -14.357 1.00 94.88 95 LYS A N 1
ATOM 765 C CA . LYS A 1 95 ? 19.553 1.951 -13.644 1.00 94.88 95 LYS A CA 1
ATOM 766 C C . LYS A 1 95 ? 19.296 2.003 -12.135 1.00 94.88 95 LYS A C 1
ATOM 768 O O . LYS A 1 95 ? 20.230 1.886 -11.345 1.00 94.88 95 LYS A O 1
ATOM 773 N N . TYR A 1 96 ? 18.033 2.158 -11.736 1.00 91.88 96 TYR A N 1
ATOM 774 C CA . TYR A 1 96 ? 17.638 2.126 -10.327 1.00 91.88 96 TYR A CA 1
ATOM 775 C C . TYR A 1 96 ? 17.916 0.759 -9.680 1.00 91.88 96 TYR A C 1
ATOM 777 O O . TYR A 1 96 ? 18.515 0.693 -8.608 1.00 91.88 96 TYR A O 1
ATOM 785 N N . ALA A 1 97 ? 17.543 -0.339 -10.344 1.00 91.25 97 ALA A N 1
ATOM 786 C CA . ALA A 1 97 ? 17.798 -1.692 -9.857 1.00 91.25 97 ALA A CA 1
ATOM 787 C C . ALA A 1 97 ? 19.300 -2.008 -9.759 1.00 91.25 97 ALA A C 1
ATOM 789 O O . ALA A 1 97 ? 19.717 -2.633 -8.785 1.00 91.25 97 ALA A O 1
ATOM 790 N N . THR A 1 98 ? 20.119 -1.538 -10.706 1.00 94.88 98 THR A N 1
ATOM 791 C CA . THR A 1 98 ? 21.583 -1.663 -10.666 1.00 94.88 98 THR A CA 1
ATOM 792 C C . THR A 1 98 ? 22.149 -1.004 -9.415 1.00 94.88 98 THR A C 1
ATOM 794 O O . THR A 1 98 ? 22.933 -1.628 -8.708 1.00 94.88 98 THR A O 1
ATOM 797 N N . ALA A 1 99 ? 21.706 0.214 -9.090 1.00 95.12 99 ALA A N 1
ATOM 798 C CA . ALA A 1 99 ? 22.164 0.921 -7.896 1.00 95.12 99 ALA A CA 1
ATOM 799 C C . ALA A 1 99 ? 21.779 0.206 -6.586 1.00 95.12 99 ALA A C 1
ATOM 801 O O . ALA A 1 99 ? 22.520 0.277 -5.611 1.00 95.12 99 ALA A O 1
ATOM 802 N N . LEU A 1 100 ? 20.634 -0.485 -6.557 1.00 92.75 100 LEU A N 1
ATOM 803 C CA . LEU A 1 100 ? 20.152 -1.186 -5.363 1.00 92.75 100 LEU A CA 1
ATOM 804 C C . LEU A 1 100 ? 20.697 -2.607 -5.194 1.00 92.75 100 LEU A C 1
ATOM 806 O O . LEU A 1 100 ? 20.872 -3.065 -4.070 1.00 92.75 100 LEU A O 1
ATOM 810 N N . THR A 1 101 ? 20.875 -3.332 -6.297 1.00 93.69 101 THR A N 1
ATOM 811 C CA . THR A 1 101 ? 21.074 -4.794 -6.282 1.00 93.69 101 THR A CA 1
ATOM 812 C C . THR A 1 101 ? 22.300 -5.252 -7.065 1.00 93.69 101 THR A C 1
ATOM 814 O O . THR A 1 101 ? 22.644 -6.427 -7.017 1.00 93.69 101 THR A O 1
ATOM 817 N N . GLY A 1 102 ? 22.945 -4.358 -7.820 1.00 92.81 102 GLY A N 1
ATOM 818 C CA . GLY A 1 102 ? 24.037 -4.698 -8.732 1.00 92.81 102 GLY A CA 1
ATOM 819 C C . GLY A 1 102 ? 23.597 -5.339 -10.055 1.00 92.81 102 GLY A C 1
ATOM 820 O O . GLY A 1 102 ? 24.447 -5.586 -10.903 1.00 92.81 102 GLY A O 1
ATOM 821 N N . LYS A 1 103 ? 22.295 -5.588 -10.280 1.00 89.75 103 LYS A N 1
ATOM 822 C CA . LYS A 1 103 ? 21.777 -6.163 -11.537 1.00 89.75 103 LYS A CA 1
ATOM 823 C C . LYS A 1 103 ? 22.083 -5.234 -12.721 1.00 89.75 103 LYS A C 1
ATOM 825 O O . LYS A 1 103 ? 21.597 -4.106 -12.752 1.00 89.75 103 LYS A O 1
ATOM 830 N N . THR A 1 104 ? 22.879 -5.695 -13.685 1.00 91.75 104 THR A N 1
ATOM 831 C CA . THR A 1 104 ? 23.350 -4.895 -14.836 1.00 91.75 104 THR A CA 1
ATOM 832 C C . THR A 1 104 ? 22.483 -5.033 -16.082 1.00 91.75 104 THR A C 1
ATOM 834 O O . THR A 1 104 ? 22.534 -4.171 -16.955 1.00 91.75 104 THR A O 1
ATOM 837 N N . GLU A 1 105 ? 21.660 -6.077 -16.162 1.00 91.50 105 GLU A N 1
ATOM 838 C CA . GLU A 1 105 ? 20.801 -6.355 -17.311 1.00 91.50 105 GLU A CA 1
ATOM 839 C C . GLU A 1 105 ? 19.386 -6.766 -16.895 1.00 91.50 105 GLU A C 1
ATOM 841 O O . GLU A 1 105 ? 19.140 -7.234 -15.780 1.00 91.50 105 GLU A O 1
ATOM 846 N N . ARG A 1 106 ? 18.431 -6.571 -17.806 1.00 88.69 106 ARG A N 1
ATOM 847 C CA . ARG A 1 106 ? 17.069 -7.090 -17.657 1.00 88.69 106 ARG A CA 1
ATOM 848 C C . ARG A 1 106 ? 17.011 -8.526 -18.154 1.00 88.69 106 ARG A C 1
ATOM 850 O O . ARG A 1 106 ? 17.809 -8.942 -18.986 1.00 88.69 106 ARG A O 1
ATOM 857 N N . GLU A 1 107 ? 16.017 -9.262 -17.680 1.00 89.69 107 GLU A N 1
ATOM 858 C CA . GLU A 1 107 ? 15.723 -10.565 -18.259 1.00 89.69 107 GLU A CA 1
ATOM 859 C C . GLU A 1 107 ? 15.239 -10.416 -19.699 1.00 89.69 107 GLU A C 1
ATOM 861 O O . GLU A 1 107 ? 14.659 -9.398 -20.088 1.00 89.69 107 GLU A O 1
ATOM 866 N N . ALA A 1 108 ? 15.4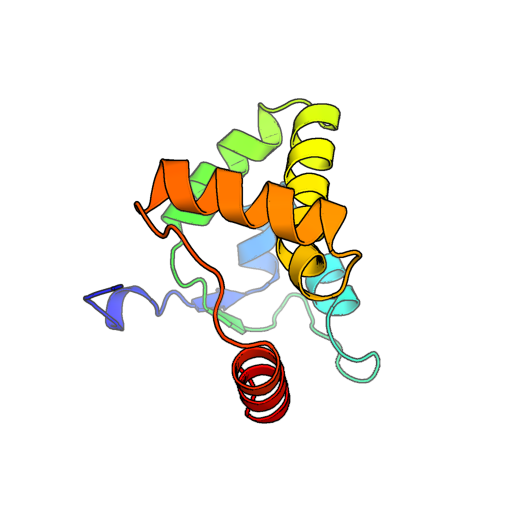98 -11.450 -20.499 1.00 91.50 108 ALA A N 1
ATOM 867 C CA . ALA A 1 108 ? 15.022 -11.498 -21.870 1.00 91.50 108 ALA A CA 1
ATOM 868 C C . ALA A 1 108 ? 13.504 -11.276 -21.904 1.00 91.50 108 ALA A C 1
ATOM 870 O O . ALA A 1 108 ? 12.770 -11.840 -21.095 1.00 91.50 108 ALA A O 1
ATOM 871 N N . ARG A 1 109 ? 13.028 -10.485 -22.873 1.00 89.44 109 ARG A N 1
ATOM 872 C CA . ARG A 1 109 ? 11.626 -10.044 -22.927 1.00 89.44 109 ARG A CA 1
ATOM 873 C C . ARG A 1 109 ? 10.627 -11.199 -22.863 1.00 89.44 109 ARG A C 1
ATOM 875 O O . ARG A 1 109 ? 9.612 -11.081 -22.190 1.00 89.44 109 ARG A O 1
ATOM 882 N N . TRP A 1 110 ? 10.928 -12.312 -23.528 1.00 93.56 110 TRP A N 1
ATOM 883 C CA . TRP A 1 110 ? 10.068 -13.493 -23.511 1.00 93.56 110 TRP A CA 1
ATOM 884 C C . TRP A 1 110 ? 9.942 -14.113 -22.112 1.00 93.56 110 TRP A C 1
ATOM 886 O O . TRP A 1 110 ? 8.866 -14.596 -21.787 1.00 93.56 110 TRP A O 1
ATOM 896 N N . LYS A 1 111 ? 10.993 -14.061 -21.278 1.00 92.88 111 LYS A N 1
ATOM 897 C CA . LYS A 1 111 ? 10.948 -14.547 -19.890 1.00 92.88 111 LYS A CA 1
ATOM 898 C C . LYS A 1 111 ? 10.024 -13.676 -19.052 1.00 92.88 111 LYS A C 1
ATOM 900 O O . LYS A 1 111 ? 9.091 -14.202 -18.468 1.00 92.88 111 LYS A O 1
ATOM 905 N N . GLU A 1 112 ? 10.186 -12.351 -19.134 1.00 91.25 112 GLU A N 1
ATOM 906 C CA . GLU A 1 112 ? 9.274 -11.411 -18.464 1.00 91.25 112 GLU A CA 1
ATOM 907 C C . GLU A 1 112 ? 7.809 -11.669 -18.867 1.00 91.25 112 GLU A C 1
ATOM 909 O O . GLU A 1 112 ? 6.912 -11.624 -18.031 1.00 91.25 112 GLU A O 1
ATOM 914 N N . CYS A 1 113 ? 7.550 -11.941 -20.152 1.00 91.69 113 CYS A N 1
ATOM 915 C CA . CYS A 1 113 ? 6.205 -12.246 -20.640 1.00 91.69 113 CYS A CA 1
ATOM 916 C C . CYS A 1 113 ? 5.664 -13.581 -20.110 1.00 91.69 113 CYS A C 1
ATOM 918 O O . CYS A 1 113 ? 4.490 -13.648 -19.751 1.00 91.69 113 CYS A O 1
ATOM 920 N N . VAL A 1 114 ? 6.490 -14.630 -20.072 1.00 95.00 114 VAL A N 1
ATOM 921 C CA . VAL A 1 114 ? 6.104 -15.937 -19.521 1.00 95.00 114 VAL A CA 1
ATOM 922 C C . VAL A 1 114 ? 5.787 -15.816 -18.033 1.00 95.00 114 VAL A C 1
ATOM 924 O O . VAL A 1 114 ? 4.747 -16.312 -17.610 1.00 95.00 114 VAL A O 1
ATOM 927 N N . ASP A 1 115 ? 6.607 -15.092 -17.272 1.00 91.56 115 ASP A N 1
ATOM 928 C CA . ASP A 1 115 ? 6.398 -14.886 -15.836 1.00 91.56 115 ASP A CA 1
ATOM 929 C C . ASP A 1 115 ? 5.072 -14.166 -15.554 1.00 91.56 115 ASP A C 1
ATOM 931 O O . ASP A 1 115 ? 4.310 -14.587 -14.686 1.00 91.56 115 ASP A O 1
ATOM 935 N N . ILE A 1 116 ? 4.735 -13.134 -16.342 1.00 89.88 116 ILE A N 1
ATOM 936 C CA . ILE A 1 116 ? 3.449 -12.424 -16.224 1.00 89.88 116 ILE A CA 1
ATOM 937 C C . ILE A 1 116 ? 2.263 -13.379 -16.428 1.00 89.88 116 ILE A C 1
ATOM 939 O O . ILE A 1 116 ? 1.293 -13.322 -15.675 1.00 89.88 116 ILE A O 1
ATOM 943 N N . VAL A 1 117 ? 2.321 -14.256 -17.437 1.00 92.38 117 VAL A N 1
ATOM 944 C CA . VAL A 1 117 ? 1.230 -15.206 -17.731 1.00 92.38 117 VAL A CA 1
ATOM 945 C C . VAL A 1 117 ? 1.170 -16.335 -16.698 1.00 92.38 117 VAL A C 1
ATOM 947 O O . VAL A 1 117 ? 0.087 -16.838 -16.407 1.00 92.38 117 VAL A O 1
ATOM 950 N N . ALA A 1 118 ? 2.307 -16.707 -16.109 1.00 92.06 118 ALA A N 1
ATOM 951 C CA . ALA A 1 118 ? 2.387 -17.701 -15.043 1.00 92.06 118 ALA A CA 1
ATOM 952 C C . ALA A 1 118 ? 1.896 -17.184 -13.675 1.00 92.06 118 ALA A C 1
ATOM 954 O O . ALA A 1 118 ? 1.764 -17.978 -12.745 1.00 92.06 118 ALA A O 1
ATOM 955 N N . GLY A 1 119 ? 1.587 -15.887 -13.556 1.00 76.56 119 GLY A N 1
ATOM 956 C CA . GLY A 1 119 ? 1.051 -15.279 -12.336 1.00 76.56 119 GLY A CA 1
ATOM 957 C C . GLY A 1 119 ? 2.071 -14.529 -11.476 1.00 76.56 119 GLY A C 1
ATOM 958 O O . GLY A 1 119 ? 1.663 -13.976 -10.455 1.00 76.56 119 GLY A O 1
ATOM 959 N N . GLY A 1 120 ? 3.330 -14.433 -11.924 1.00 56.72 120 GLY A N 1
ATOM 960 C CA . GLY A 1 120 ? 4.407 -13.710 -11.236 1.00 56.72 120 GLY A CA 1
ATOM 961 C C . GLY A 1 120 ? 4.975 -14.404 -10.003 1.00 56.72 120 GLY A C 1
ATOM 962 O O . GLY A 1 120 ? 4.208 -15.005 -9.220 1.00 56.72 120 GLY A O 1
#

Foldseek 3Di:
DPPDQVLQFDKDFLLRCCVLQVLDPSLVVVCVPDDVVDHGDRRDIDTRRDSVVSVVVSVCSVPPDPVVVVVVVVVVVLLVCQLVDDVVSVVVNQVVCCVVPVRNDDPDNVVVVVVVVVPD

pLDDT: mean 93.42, std 7.1, range [53.31, 98.5]